Protein AF-A0A641MDQ1-F1 (afdb_monomer_lite)

pLDDT: mean 71.23, std 18.3, range [33.91, 93.69]

Sequence (82 aa):
MSWKPGRGSGCGFDDAMRREEKYRSELNTLMSTPDATVKAISKVYYHLLVALRDQRNYFGGNHPVQFGVLLPYEWTEQRTPP

Radius of gyration: 16.08 Å; chains: 1; bounding box: 36×30×53 Å

Secondary structure (DSSP, 8-state):
--------SSS-HHHHHHHHHHHHHHHHHHHT-TT--HHHHHHHHHHHHHHHHHHHHHTTT-S-------S-TTTS------

Structure (mmCIF, N/CA/C/O backbone):
data_AF-A0A641MDQ1-F1
#
_entry.id   AF-A0A641MDQ1-F1
#
loop_
_atom_site.group_PDB
_atom_site.id
_atom_site.type_symbol
_atom_site.label_atom_id
_atom_site.label_alt_id
_atom_site.label_comp_id
_atom_site.label_asym_id
_atom_site.label_entity_id
_atom_site.label_seq_id
_atom_site.pdbx_PDB_ins_code
_atom_site.Cartn_x
_atom_site.Cartn_y
_atom_site.Cartn_z
_atom_site.occupancy
_atom_site.B_iso_or_equiv
_atom_site.auth_seq_id
_atom_site.auth_comp_id
_atom_site.auth_asym_id
_atom_site.auth_atom_id
_atom_site.pdbx_PDB_model_num
ATOM 1 N N . MET A 1 1 ? 24.906 -0.645 -25.737 1.00 33.91 1 MET A N 1
ATOM 2 C CA . MET A 1 1 ? 23.433 -0.587 -25.616 1.00 33.91 1 MET A CA 1
ATOM 3 C C . MET A 1 1 ? 23.102 0.076 -24.290 1.00 33.91 1 MET A C 1
ATOM 5 O O . MET A 1 1 ? 23.431 -0.481 -23.255 1.00 33.91 1 MET A O 1
ATOM 9 N N . SER A 1 2 ? 22.565 1.297 -24.314 1.00 44.69 2 SER A N 1
ATOM 10 C CA . SER A 1 2 ? 22.157 2.005 -23.096 1.00 44.69 2 SER A CA 1
ATOM 11 C C . SER A 1 2 ? 20.804 1.439 -22.655 1.00 44.69 2 SER A C 1
ATOM 13 O O . SER A 1 2 ? 19.840 1.501 -23.420 1.00 44.69 2 SER A O 1
ATOM 15 N N . TRP A 1 3 ? 20.759 0.797 -21.485 1.00 42.81 3 TRP A N 1
ATOM 16 C CA . TRP A 1 3 ? 19.532 0.261 -20.896 1.00 42.81 3 TRP A CA 1
ATOM 17 C C . TRP A 1 3 ? 18.560 1.425 -20.673 1.00 42.81 3 TRP A C 1
ATOM 19 O O . TRP A 1 3 ? 18.819 2.311 -19.863 1.00 42.81 3 TRP A O 1
ATOM 29 N N . LYS A 1 4 ? 17.469 1.470 -21.443 1.00 46.50 4 LYS A N 1
ATOM 30 C CA . LYS A 1 4 ? 16.350 2.377 -21.176 1.00 46.50 4 LYS A CA 1
ATOM 31 C C . LYS A 1 4 ? 15.331 1.600 -20.345 1.00 46.50 4 LYS A C 1
ATOM 33 O O . LYS A 1 4 ? 14.939 0.521 -20.796 1.00 46.50 4 LYS A O 1
ATOM 38 N N . PRO A 1 5 ? 14.876 2.116 -19.189 1.00 50.62 5 PRO A N 1
ATOM 39 C CA . PRO A 1 5 ? 13.769 1.497 -18.479 1.00 50.62 5 PRO A CA 1
ATOM 40 C C . PRO A 1 5 ? 12.576 1.450 -19.432 1.00 50.62 5 PRO A C 1
ATOM 42 O O . PRO A 1 5 ? 12.271 2.431 -20.124 1.00 50.62 5 PRO A O 1
ATOM 45 N N . GLY A 1 6 ? 11.964 0.271 -19.541 1.00 46.28 6 GLY A N 1
ATOM 46 C CA . GLY A 1 6 ? 10.816 0.051 -20.405 1.00 46.28 6 GLY A CA 1
ATOM 47 C C . GLY A 1 6 ? 9.741 1.082 -20.079 1.00 46.28 6 GLY A C 1
ATOM 48 O O . GLY A 1 6 ? 9.200 1.097 -18.977 1.00 46.28 6 GLY A O 1
ATOM 49 N N . ARG A 1 7 ? 9.443 1.957 -21.045 1.00 48.81 7 ARG A N 1
ATOM 50 C CA . ARG A 1 7 ? 8.334 2.924 -21.017 1.00 48.81 7 ARG A CA 1
ATOM 51 C C . ARG A 1 7 ? 6.984 2.190 -21.089 1.00 48.81 7 ARG A C 1
ATOM 53 O O . ARG A 1 7 ? 6.247 2.355 -22.052 1.00 48.81 7 ARG A O 1
ATOM 60 N N . GLY A 1 8 ? 6.699 1.321 -20.121 1.00 44.38 8 GLY A N 1
ATOM 61 C CA . GLY A 1 8 ? 5.568 0.392 -20.166 1.00 44.38 8 GLY A CA 1
ATOM 62 C C . GLY A 1 8 ? 4.451 0.658 -19.160 1.00 44.38 8 GLY A C 1
ATOM 63 O O . GLY A 1 8 ? 3.360 0.137 -19.344 1.00 44.38 8 GLY A O 1
ATOM 64 N N . SER A 1 9 ? 4.668 1.459 -18.111 1.00 47.03 9 SER A N 1
ATOM 65 C CA . SER A 1 9 ? 3.657 1.611 -17.054 1.00 47.03 9 SER A CA 1
ATOM 66 C C . SER A 1 9 ? 3.562 3.017 -16.464 1.00 47.03 9 SER A C 1
ATOM 68 O O . SER A 1 9 ? 3.498 3.138 -15.254 1.00 47.03 9 SER A O 1
ATOM 70 N N . GLY A 1 10 ? 3.581 4.070 -17.291 1.00 49.91 10 GLY A N 1
ATOM 71 C CA . GLY A 1 10 ? 2.919 5.371 -17.042 1.00 49.91 10 GLY A CA 1
ATOM 72 C C . GLY A 1 10 ? 3.104 6.136 -15.713 1.00 49.91 10 GLY A C 1
ATOM 73 O O . GLY A 1 10 ? 2.481 7.176 -15.552 1.00 49.91 10 GLY A O 1
ATOM 74 N N . CYS A 1 11 ? 3.917 5.678 -14.768 1.00 56.78 11 CYS A N 1
ATOM 75 C CA . CYS A 1 11 ? 4.092 6.251 -13.441 1.00 56.78 11 CYS A CA 1
ATOM 76 C C . CYS A 1 11 ? 5.584 6.170 -13.121 1.00 56.78 11 CYS A C 1
ATOM 78 O O . CYS A 1 11 ? 6.181 5.095 -13.237 1.00 56.78 11 CYS A O 1
ATOM 80 N N . GLY A 1 12 ? 6.208 7.311 -12.826 1.00 74.38 12 GLY A N 1
ATOM 81 C CA . GLY A 1 12 ? 7.637 7.356 -12.538 1.00 74.38 12 GLY A CA 1
ATOM 82 C C . GLY A 1 12 ? 7.970 6.521 -11.303 1.00 74.38 12 GLY A C 1
ATOM 83 O O . GLY A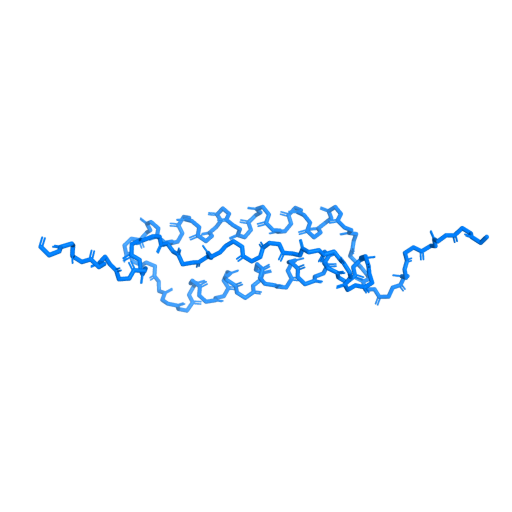 1 12 ? 7.141 6.387 -10.401 1.00 74.38 12 GLY A O 1
ATOM 84 N N . PHE A 1 13 ? 9.187 5.976 -11.241 1.00 81.38 13 PHE A N 1
ATOM 85 C CA . PHE A 1 13 ? 9.688 5.316 -10.031 1.00 81.38 13 PHE A CA 1
ATOM 86 C C . PHE A 1 13 ? 9.517 6.214 -8.795 1.00 81.38 13 PHE A C 1
ATOM 88 O O . PHE A 1 13 ? 9.006 5.766 -7.773 1.00 81.38 13 PHE A O 1
ATOM 95 N N . ASP A 1 14 ? 9.820 7.506 -8.941 1.00 83.12 14 ASP A N 1
ATOM 96 C CA . ASP A 1 14 ? 9.665 8.511 -7.885 1.00 83.12 14 ASP A CA 1
ATOM 97 C C . ASP A 1 14 ? 8.204 8.687 -7.439 1.00 83.12 14 ASP A C 1
ATOM 99 O O . ASP A 1 14 ? 7.922 8.855 -6.253 1.00 83.12 14 ASP A O 1
ATOM 103 N N . ASP A 1 15 ? 7.243 8.593 -8.361 1.00 85.75 15 ASP A N 1
ATOM 104 C CA . ASP A 1 15 ? 5.817 8.655 -8.025 1.00 85.75 15 ASP A CA 1
ATOM 105 C C . ASP A 1 15 ? 5.353 7.383 -7.307 1.00 85.75 15 ASP A C 1
ATOM 107 O O . ASP A 1 15 ? 4.506 7.434 -6.412 1.00 85.75 15 ASP A O 1
ATOM 111 N N . ALA A 1 16 ? 5.900 6.224 -7.680 1.00 85.00 16 ALA A N 1
ATOM 112 C CA . ALA A 1 16 ? 5.641 4.963 -6.997 1.00 85.00 16 ALA A CA 1
ATOM 113 C C . ALA A 1 16 ? 6.263 4.936 -5.586 1.00 85.00 16 ALA A C 1
ATOM 115 O O . ALA A 1 16 ? 5.634 4.425 -4.661 1.00 85.00 16 ALA A O 1
ATOM 116 N N . MET A 1 17 ? 7.435 5.549 -5.394 1.00 85.56 17 MET A N 1
ATOM 117 C CA . MET A 1 17 ? 8.060 5.782 -4.083 1.00 85.56 17 MET A CA 1
ATOM 118 C C . MET A 1 17 ? 7.204 6.698 -3.199 1.00 85.56 17 MET A C 1
ATOM 120 O O . MET A 1 17 ? 6.867 6.337 -2.074 1.00 85.56 17 MET A O 1
ATOM 124 N N . ARG A 1 18 ? 6.753 7.845 -3.725 1.00 89.75 18 ARG A N 1
ATOM 125 C CA . ARG A 1 18 ? 5.860 8.766 -2.992 1.00 89.75 18 ARG A CA 1
ATOM 126 C C . ARG A 1 18 ? 4.547 8.103 -2.579 1.00 89.75 18 ARG A C 1
ATOM 128 O O . ARG A 1 18 ? 4.046 8.335 -1.481 1.00 89.75 18 ARG A O 1
ATOM 135 N N . ARG A 1 19 ? 3.967 7.280 -3.460 1.00 89.00 19 ARG A N 1
ATOM 136 C CA . ARG A 1 19 ? 2.759 6.503 -3.145 1.00 89.00 19 ARG A CA 1
ATOM 137 C C . ARG A 1 19 ? 3.019 5.464 -2.060 1.00 89.00 19 ARG A C 1
ATOM 139 O O . ARG A 1 19 ? 2.180 5.325 -1.178 1.00 89.00 19 ARG A O 1
ATOM 146 N N . GLU A 1 20 ? 4.146 4.756 -2.110 1.00 90.25 20 GLU A N 1
ATOM 147 C CA . GLU A 1 20 ? 4.514 3.806 -1.057 1.00 90.25 20 GLU A CA 1
ATOM 148 C C . GLU A 1 20 ? 4.587 4.500 0.305 1.00 90.25 20 GLU A C 1
ATOM 150 O O . GLU A 1 20 ? 3.927 4.055 1.240 1.00 90.25 20 GLU A O 1
ATOM 155 N N . GLU A 1 21 ? 5.324 5.606 0.409 1.00 90.31 21 GLU A N 1
ATOM 156 C CA . GLU A 1 21 ? 5.475 6.353 1.661 1.00 90.31 21 GLU A CA 1
ATOM 157 C C . GLU A 1 21 ? 4.120 6.821 2.207 1.00 90.31 21 GLU A C 1
ATOM 159 O O . GLU A 1 21 ? 3.801 6.596 3.379 1.00 90.31 21 GLU A O 1
ATOM 164 N N . LYS A 1 22 ? 3.273 7.377 1.332 1.00 93.69 22 LYS A N 1
ATOM 165 C CA . LYS A 1 22 ? 1.913 7.796 1.677 1.00 93.69 22 LYS A CA 1
ATOM 166 C C . LYS A 1 22 ? 1.079 6.638 2.230 1.00 93.69 22 LYS A C 1
ATOM 168 O O . LYS A 1 22 ? 0.531 6.751 3.323 1.00 93.69 22 LYS A O 1
ATOM 173 N N . TYR A 1 23 ? 0.973 5.528 1.497 1.00 92.12 23 TYR A N 1
ATOM 174 C CA . TYR A 1 23 ? 0.117 4.412 1.912 1.00 92.12 23 TYR A CA 1
ATOM 175 C C . TYR A 1 23 ? 0.691 3.639 3.099 1.00 92.12 23 TYR A C 1
ATOM 177 O O . TYR A 1 23 ? -0.073 3.096 3.888 1.00 92.12 23 TYR A O 1
ATOM 185 N N . ARG A 1 24 ? 2.016 3.621 3.274 1.00 89.31 24 ARG A N 1
ATOM 186 C CA . ARG A 1 24 ? 2.665 3.082 4.473 1.00 89.31 24 ARG A CA 1
ATOM 187 C C . ARG A 1 24 ? 2.304 3.911 5.706 1.00 89.31 24 ARG A C 1
ATOM 189 O O . ARG A 1 24 ? 1.950 3.341 6.733 1.00 89.31 24 ARG A O 1
ATOM 196 N N . SER A 1 25 ? 2.354 5.240 5.598 1.00 89.50 25 SER A N 1
ATOM 197 C CA . SER A 1 25 ? 1.939 6.145 6.674 1.00 89.50 25 SER A CA 1
ATOM 198 C C . SER A 1 25 ? 0.450 5.987 6.999 1.00 89.50 25 SER A C 1
ATOM 200 O O . SER A 1 25 ? 0.110 5.740 8.154 1.00 89.50 25 SER A O 1
ATOM 202 N N . GLU A 1 26 ? -0.424 6.018 5.985 1.00 91.19 26 GLU A N 1
ATOM 203 C CA . GLU A 1 26 ? -1.870 5.815 6.159 1.00 91.19 26 GLU A CA 1
ATOM 204 C C . GLU A 1 26 ? -2.190 4.452 6.787 1.00 91.19 26 GLU A C 1
ATOM 206 O O . GLU A 1 26 ? -3.049 4.367 7.665 1.00 91.19 26 GLU A O 1
ATOM 211 N N . LEU A 1 27 ? -1.493 3.387 6.373 1.00 90.25 27 LEU A N 1
ATOM 212 C CA . LEU A 1 27 ? -1.692 2.056 6.934 1.00 90.25 27 LEU A CA 1
ATOM 213 C C . LEU A 1 27 ? -1.300 2.029 8.410 1.00 90.25 27 LEU A C 1
ATOM 215 O O . LEU A 1 27 ? -2.089 1.556 9.218 1.00 90.25 27 LEU A O 1
ATOM 219 N N . ASN A 1 28 ? -0.141 2.581 8.777 1.00 86.88 28 ASN A N 1
ATOM 220 C CA . ASN A 1 28 ? 0.280 2.665 10.177 1.00 86.88 28 ASN A CA 1
ATOM 221 C C . ASN A 1 28 ? -0.740 3.435 11.028 1.00 86.88 28 ASN A C 1
ATOM 223 O O . ASN A 1 28 ? -1.113 2.970 12.100 1.00 86.88 28 ASN A O 1
ATOM 227 N N . THR A 1 29 ? -1.254 4.565 10.531 1.00 89.00 29 THR A N 1
ATOM 228 C CA . THR A 1 29 ? -2.308 5.322 11.223 1.00 89.00 29 THR A CA 1
ATOM 229 C C . THR A 1 29 ? -3.580 4.497 11.400 1.00 89.00 29 THR A C 1
ATOM 231 O O . THR A 1 29 ? -4.144 4.484 12.493 1.00 89.00 29 THR A O 1
ATOM 234 N N . LEU A 1 30 ? -4.030 3.786 10.361 1.00 88.06 30 LEU A N 1
ATOM 235 C CA . LEU A 1 30 ? -5.221 2.939 10.448 1.00 88.06 30 LEU A CA 1
ATOM 236 C C . LEU A 1 30 ? -5.021 1.767 11.410 1.00 88.06 30 LEU A C 1
ATOM 238 O O . LEU A 1 30 ? -5.926 1.477 12.181 1.00 88.06 30 LEU A O 1
ATOM 242 N N . MET A 1 31 ? -3.848 1.131 11.409 1.00 82.50 31 MET A N 1
ATOM 243 C CA . MET A 1 31 ? -3.543 0.030 12.329 1.00 82.50 31 MET A CA 1
ATOM 244 C C . MET A 1 31 ? -3.508 0.487 13.793 1.00 82.50 31 MET A C 1
ATOM 246 O O . MET A 1 31 ? -3.857 -0.290 14.673 1.00 82.50 31 MET A O 1
ATOM 250 N N . SER A 1 32 ? -3.136 1.742 14.062 1.00 85.06 32 SER A N 1
ATOM 251 C CA . SER A 1 32 ? -3.179 2.332 15.408 1.00 85.06 32 SER A CA 1
ATOM 252 C C . SER A 1 32 ? -4.530 2.963 15.775 1.00 85.06 32 SER A C 1
ATOM 254 O O . SER A 1 32 ? -4.676 3.467 16.887 1.00 85.06 32 SER A O 1
ATOM 256 N N . THR A 1 33 ? -5.515 2.974 14.868 1.00 87.38 33 THR A N 1
ATOM 257 C CA . THR A 1 33 ? -6.849 3.539 15.123 1.00 87.38 33 THR A CA 1
ATOM 258 C C . THR A 1 33 ? -7.801 2.419 15.573 1.00 87.38 33 THR A C 1
ATOM 260 O O . THR A 1 33 ? -8.092 1.534 14.769 1.00 87.38 33 THR A O 1
ATOM 263 N N . PRO A 1 34 ? -8.354 2.464 16.801 1.00 83.75 34 PRO A N 1
ATOM 264 C CA . PRO A 1 34 ? -9.190 1.385 17.346 1.00 83.75 34 PRO A CA 1
ATOM 265 C C . PRO A 1 34 ? -10.441 1.066 16.514 1.00 83.75 34 PRO A C 1
ATOM 267 O O . PRO A 1 34 ? -10.832 -0.092 16.401 1.00 83.75 34 PRO A O 1
ATOM 270 N N . ASP A 1 35 ? -11.039 2.087 15.895 1.00 89.81 35 ASP A N 1
ATOM 271 C CA . ASP A 1 35 ? -12.285 1.971 15.124 1.00 89.81 35 ASP A CA 1
ATOM 272 C C . ASP A 1 35 ? -12.050 1.790 13.612 1.00 89.81 35 ASP A C 1
ATOM 274 O O . ASP A 1 35 ? -12.979 1.882 12.801 1.00 89.81 35 ASP A O 1
ATOM 278 N N . ALA A 1 36 ? -10.802 1.565 13.186 1.00 86.81 36 ALA A N 1
ATOM 279 C CA . ALA A 1 36 ? -10.506 1.351 11.779 1.00 86.81 36 ALA A CA 1
ATOM 280 C C . ALA A 1 36 ? -11.163 0.061 11.274 1.00 86.81 36 ALA A C 1
ATOM 282 O O . ALA A 1 36 ? -10.883 -1.050 11.719 1.00 86.81 36 ALA A O 1
ATOM 283 N N . THR A 1 37 ? -12.029 0.199 10.271 1.00 91.25 37 THR A N 1
ATOM 284 C CA . THR A 1 37 ? -12.657 -0.971 9.651 1.00 91.25 37 THR A CA 1
ATOM 285 C C . THR A 1 37 ? -11.643 -1.774 8.837 1.00 91.25 37 THR A C 1
ATOM 287 O O . THR A 1 37 ? -10.806 -1.208 8.126 1.00 91.25 37 THR A O 1
ATOM 290 N N . VAL A 1 38 ? -11.808 -3.100 8.817 1.00 86.19 38 VAL A N 1
ATOM 291 C CA . VAL A 1 38 ? -11.037 -4.002 7.941 1.00 86.19 38 VAL A CA 1
ATOM 292 C C . VAL A 1 38 ? -11.081 -3.526 6.485 1.00 86.19 38 VAL A C 1
ATOM 294 O O . VAL A 1 38 ? -10.063 -3.517 5.806 1.00 86.19 38 VAL A O 1
ATOM 297 N N . LYS A 1 39 ? -12.233 -3.027 6.016 1.00 88.50 39 LYS A N 1
ATOM 298 C CA . LYS A 1 39 ? -12.391 -2.475 4.661 1.00 88.50 39 LYS A CA 1
ATOM 299 C C . LYS A 1 39 ? -11.444 -1.299 4.384 1.00 88.50 39 LYS A C 1
ATOM 301 O O . LYS A 1 39 ? -10.892 -1.215 3.287 1.00 88.50 39 LYS A O 1
ATOM 306 N N . ALA A 1 40 ? -11.271 -0.390 5.344 1.00 87.25 40 ALA A N 1
ATOM 307 C CA . ALA A 1 40 ? -10.363 0.748 5.208 1.00 87.25 40 ALA A CA 1
ATOM 308 C C . ALA A 1 40 ? -8.900 0.284 5.165 1.00 87.25 40 ALA A C 1
ATOM 310 O O . ALA A 1 40 ? -8.163 0.678 4.260 1.00 87.25 40 ALA A O 1
ATOM 311 N N . ILE A 1 41 ? -8.524 -0.625 6.070 1.00 86.88 41 ILE A N 1
ATOM 312 C CA . ILE A 1 41 ? -7.184 -1.224 6.131 1.00 86.88 41 ILE A CA 1
ATOM 313 C C . ILE A 1 41 ? -6.864 -1.950 4.817 1.00 86.88 41 ILE A C 1
ATOM 315 O O . ILE A 1 41 ? -5.852 -1.661 4.180 1.00 86.88 41 ILE A O 1
ATOM 319 N N . SER A 1 42 ? -7.755 -2.830 4.344 1.00 86.12 42 SER A N 1
ATOM 320 C CA . SER A 1 42 ? -7.564 -3.585 3.099 1.00 86.12 42 SER A CA 1
ATOM 321 C C . SER A 1 42 ? -7.431 -2.680 1.874 1.00 86.12 42 SER A C 1
ATOM 323 O O . SER A 1 42 ? -6.643 -2.977 0.977 1.00 86.12 42 SER A O 1
ATOM 325 N N . LYS A 1 43 ? -8.169 -1.563 1.825 1.00 90.50 43 LYS A N 1
ATOM 326 C CA . LYS A 1 43 ? -8.073 -0.596 0.723 1.00 90.50 43 LYS A CA 1
ATOM 327 C C . LYS A 1 43 ? -6.692 0.059 0.674 1.00 90.50 43 LYS A C 1
ATOM 329 O O . LYS A 1 43 ? -6.085 0.109 -0.395 1.00 90.50 43 LYS A O 1
ATOM 334 N N . VAL A 1 44 ? -6.198 0.558 1.807 1.00 91.50 44 VAL A N 1
ATOM 335 C CA . VAL A 1 44 ? -4.875 1.200 1.876 1.00 91.50 44 VAL A CA 1
ATOM 336 C C . VAL A 1 44 ? -3.771 0.182 1.598 1.00 91.50 44 VAL A C 1
ATOM 338 O O . VAL A 1 44 ? -2.873 0.447 0.800 1.00 91.50 44 VAL A O 1
ATOM 341 N N . TYR A 1 45 ? -3.898 -1.023 2.153 1.00 88.25 45 TYR A N 1
ATOM 342 C CA . TYR A 1 45 ? -2.976 -2.124 1.899 1.00 88.25 45 TYR A CA 1
ATOM 343 C C . TYR A 1 45 ? -2.895 -2.495 0.410 1.00 88.25 45 TYR A C 1
ATOM 345 O O . TYR A 1 45 ? -1.803 -2.626 -0.141 1.00 88.25 45 TYR A O 1
ATOM 353 N N . TYR A 1 46 ? -4.034 -2.581 -0.285 1.00 87.81 46 TYR A N 1
ATOM 354 C CA . TYR A 1 46 ? -4.062 -2.822 -1.730 1.00 87.81 46 TYR A CA 1
ATOM 355 C C . TYR A 1 46 ? -3.289 -1.749 -2.512 1.00 87.81 46 TYR A C 1
ATOM 357 O O . TYR A 1 46 ? -2.496 -2.070 -3.398 1.00 87.81 46 TYR A O 1
ATOM 365 N N . HIS A 1 47 ? -3.479 -0.472 -2.178 1.00 89.56 47 HIS A N 1
ATOM 366 C CA . HIS A 1 47 ? -2.774 0.614 -2.857 1.00 89.56 47 HIS A CA 1
ATOM 367 C C . HIS A 1 47 ? -1.265 0.619 -2.579 1.00 89.56 47 HIS A C 1
ATOM 369 O O . HIS A 1 47 ? -0.484 0.907 -3.491 1.00 89.56 47 HIS A O 1
ATOM 375 N N . LEU A 1 48 ? -0.851 0.230 -1.370 1.00 90.06 48 LEU A N 1
ATOM 376 C CA . LEU A 1 48 ? 0.553 0.016 -1.029 1.00 90.06 48 LEU A CA 1
ATOM 377 C C . LEU A 1 48 ? 1.174 -1.096 -1.889 1.00 90.06 48 LEU A C 1
ATOM 379 O O . LEU A 1 48 ? 2.231 -0.894 -2.484 1.00 90.06 48 LEU A O 1
ATOM 383 N N . LEU A 1 49 ? 0.486 -2.233 -2.050 1.00 85.31 49 LEU A N 1
ATOM 384 C CA . LEU A 1 49 ? 0.945 -3.327 -2.917 1.00 85.31 49 LEU A CA 1
ATOM 385 C C . LEU A 1 49 ? 1.095 -2.896 -4.383 1.00 85.31 49 LEU A C 1
ATOM 387 O O . LEU A 1 49 ? 2.055 -3.288 -5.047 1.00 85.31 49 LEU A O 1
ATOM 391 N N . VAL A 1 50 ? 0.173 -2.075 -4.896 1.00 85.31 50 VAL A N 1
ATOM 392 C CA . VAL A 1 50 ? 0.263 -1.534 -6.262 1.00 85.31 50 VAL A CA 1
ATOM 393 C C . VAL A 1 50 ? 1.485 -0.626 -6.416 1.00 85.31 50 VAL A C 1
ATOM 395 O O . VAL A 1 50 ? 2.211 -0.770 -7.397 1.00 85.31 50 VAL A O 1
ATOM 398 N N . ALA A 1 51 ? 1.753 0.262 -5.454 1.00 85.75 51 ALA A N 1
ATOM 399 C CA . ALA A 1 51 ? 2.928 1.135 -5.485 1.00 85.75 51 ALA A CA 1
ATOM 400 C C . ALA A 1 51 ? 4.238 0.330 -5.522 1.00 85.75 51 ALA A C 1
ATOM 402 O O . ALA A 1 51 ? 5.086 0.563 -6.382 1.00 85.75 51 ALA A O 1
ATOM 403 N N . LEU A 1 52 ? 4.356 -0.685 -4.666 1.00 83.62 52 LEU A N 1
ATOM 404 C CA . LEU A 1 52 ? 5.512 -1.584 -4.623 1.00 83.62 52 LEU A CA 1
ATOM 405 C C . LEU A 1 52 ? 5.682 -2.384 -5.926 1.00 83.62 52 LEU A C 1
ATOM 407 O O . LEU A 1 52 ? 6.791 -2.531 -6.445 1.00 83.62 52 L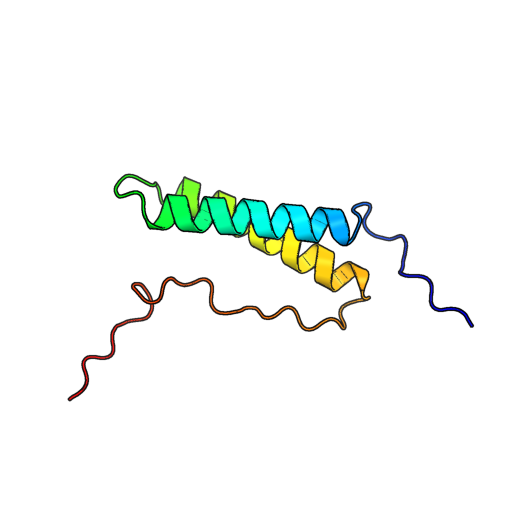EU A O 1
ATOM 411 N N . ARG A 1 53 ? 4.581 -2.882 -6.501 1.00 80.62 53 ARG A N 1
ATOM 412 C CA . ARG A 1 53 ? 4.601 -3.557 -7.805 1.00 80.62 53 ARG A CA 1
ATOM 413 C C . ARG A 1 53 ? 5.093 -2.618 -8.905 1.00 80.62 53 ARG A C 1
ATOM 415 O O . ARG A 1 53 ? 5.885 -3.035 -9.746 1.00 80.62 53 ARG A O 1
ATOM 422 N N . ASP A 1 54 ? 4.636 -1.372 -8.912 1.00 81.06 54 ASP A N 1
ATOM 423 C CA . ASP A 1 54 ? 5.023 -0.394 -9.928 1.00 81.06 54 ASP A CA 1
ATOM 424 C C . ASP A 1 54 ? 6.522 -0.047 -9.823 1.00 81.06 54 ASP A C 1
ATOM 426 O O . ASP A 1 54 ? 7.206 0.005 -10.847 1.00 81.06 54 ASP A O 1
ATOM 430 N N . GLN A 1 55 ? 7.071 0.057 -8.604 1.00 80.38 55 GLN A N 1
ATOM 431 C CA . GLN A 1 55 ? 8.520 0.169 -8.384 1.00 80.38 55 GLN A CA 1
ATOM 432 C C . GLN A 1 55 ? 9.282 -1.043 -8.938 1.00 80.38 55 GLN A C 1
ATOM 434 O O . GLN A 1 55 ? 10.281 -0.891 -9.641 1.00 80.38 55 GLN A O 1
ATOM 439 N N . ARG A 1 56 ? 8.795 -2.264 -8.679 1.00 76.19 56 ARG A N 1
ATOM 440 C CA . ARG A 1 56 ? 9.397 -3.495 -9.215 1.00 76.19 56 ARG A CA 1
ATOM 441 C C . ARG A 1 56 ? 9.393 -3.523 -10.743 1.00 76.19 56 ARG A C 1
ATOM 443 O O . ARG A 1 56 ? 10.385 -3.908 -11.366 1.00 76.19 56 ARG A O 1
ATOM 450 N N . ASN A 1 57 ? 8.271 -3.132 -11.341 1.00 75.62 57 ASN A N 1
ATOM 451 C CA . ASN A 1 57 ? 8.071 -3.128 -12.786 1.00 75.62 57 ASN A CA 1
ATOM 452 C C . ASN A 1 57 ? 8.971 -2.105 -13.483 1.00 75.62 57 ASN A C 1
ATOM 454 O O . ASN A 1 5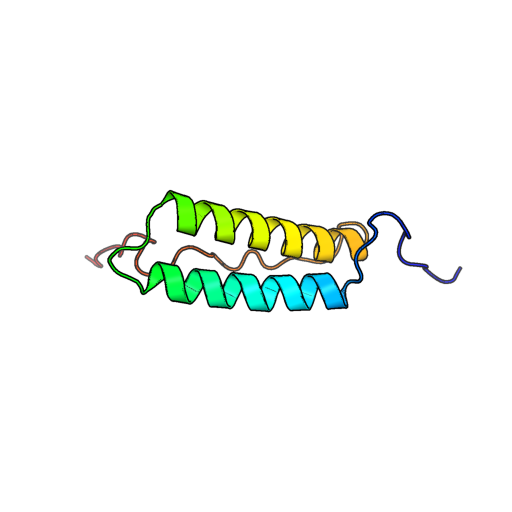7 ? 9.450 -2.382 -14.582 1.00 75.62 57 ASN A O 1
ATOM 458 N N . TYR A 1 58 ? 9.263 -0.973 -12.834 1.00 73.50 58 TYR A N 1
ATOM 459 C CA . TYR A 1 58 ? 10.192 0.029 -13.358 1.00 73.50 58 TYR A CA 1
ATOM 460 C C . TYR A 1 58 ? 11.580 -0.558 -13.673 1.00 73.50 58 TYR A C 1
ATOM 462 O O . TYR A 1 58 ? 12.174 -0.253 -14.706 1.00 73.50 58 TYR A O 1
ATOM 470 N N . PHE A 1 59 ? 12.070 -1.474 -12.835 1.00 70.69 59 PHE A N 1
ATOM 471 C CA . PHE A 1 59 ? 13.346 -2.171 -13.034 1.00 70.69 59 PHE A CA 1
ATOM 472 C C . PHE A 1 59 ? 13.218 -3.496 -13.804 1.00 70.69 59 PHE A C 1
ATOM 474 O O . PHE A 1 59 ? 14.105 -4.349 -13.735 1.00 70.69 59 PHE A O 1
ATOM 481 N N . GLY A 1 60 ? 12.110 -3.709 -14.519 1.00 67.25 60 GLY A N 1
ATOM 482 C CA . GLY A 1 60 ? 11.891 -4.926 -15.303 1.00 67.25 60 GLY A CA 1
ATOM 483 C C . GLY A 1 60 ? 11.707 -6.184 -14.453 1.00 67.25 60 GLY A C 1
ATOM 484 O O . GLY A 1 60 ? 12.087 -7.268 -14.881 1.00 67.25 60 GLY A O 1
ATOM 485 N N . GLY A 1 61 ? 11.164 -6.061 -13.238 1.00 63.03 61 GLY A N 1
ATOM 486 C CA . GLY A 1 61 ? 10.858 -7.216 -12.389 1.00 63.03 61 GLY A CA 1
ATOM 487 C C . GLY A 1 61 ? 12.002 -7.681 -11.482 1.00 63.03 61 GLY A C 1
ATOM 488 O O . GLY A 1 61 ? 11.748 -8.480 -10.577 1.00 63.03 61 GLY A O 1
ATOM 489 N N . ASN A 1 62 ? 13.216 -7.157 -11.694 1.00 59.03 62 ASN A N 1
ATOM 490 C CA . ASN A 1 62 ? 14.458 -7.602 -11.051 1.00 59.03 62 ASN A CA 1
ATOM 491 C C . ASN A 1 62 ? 14.838 -6.818 -9.788 1.00 59.03 62 ASN A C 1
ATOM 493 O O . ASN A 1 62 ? 15.811 -7.172 -9.126 1.00 59.03 62 ASN A O 1
ATOM 497 N N . HIS A 1 63 ? 14.102 -5.761 -9.438 1.00 58.06 63 HIS A N 1
ATOM 498 C CA . HIS A 1 63 ? 14.346 -5.068 -8.177 1.00 58.06 63 HIS A CA 1
ATOM 499 C C . HIS A 1 63 ? 13.737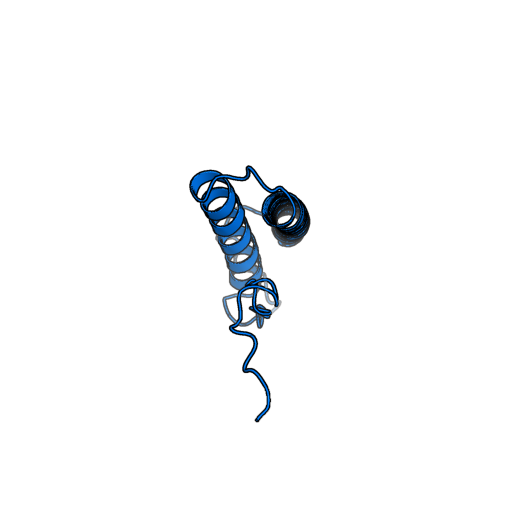 -5.877 -7.027 1.00 58.06 63 HIS A C 1
ATOM 501 O O . HIS A 1 63 ? 12.533 -6.161 -7.070 1.00 58.06 63 HIS A O 1
ATOM 507 N N . PRO A 1 64 ? 14.531 -6.281 -6.018 1.00 56.78 64 PRO A N 1
ATOM 508 C CA . PRO A 1 64 ? 13.996 -6.934 -4.840 1.00 56.78 64 PRO A CA 1
ATOM 509 C C . PRO A 1 64 ? 13.139 -5.922 -4.082 1.00 56.78 64 PRO A C 1
ATOM 511 O O . PRO A 1 64 ? 13.642 -5.095 -3.329 1.00 56.78 64 PRO A O 1
ATOM 514 N N . VAL A 1 65 ? 11.826 -5.993 -4.282 1.00 56.28 65 VAL A N 1
ATOM 515 C CA . VAL A 1 65 ? 10.889 -5.367 -3.357 1.00 56.28 65 VAL A CA 1
ATOM 516 C C . VAL A 1 65 ? 11.020 -6.146 -2.065 1.00 56.28 65 VAL A C 1
ATOM 518 O O . VAL A 1 65 ? 10.616 -7.310 -1.993 1.00 56.28 65 VAL A O 1
ATOM 521 N N . GLN A 1 66 ? 11.616 -5.523 -1.053 1.00 54.75 66 GLN A N 1
ATOM 522 C CA . GLN A 1 66 ? 11.521 -6.044 0.296 1.00 54.75 66 GLN A CA 1
ATOM 523 C C . GLN A 1 66 ? 10.048 -5.953 0.689 1.00 54.75 66 GLN A C 1
ATOM 525 O O . GLN A 1 66 ? 9.564 -4.912 1.129 1.00 54.75 66 GLN A O 1
ATOM 530 N N . PHE A 1 67 ? 9.329 -7.064 0.524 1.00 52.88 67 PHE A N 1
ATOM 531 C CA . PHE A 1 67 ? 8.105 -7.349 1.262 1.00 52.88 67 PHE A CA 1
ATOM 532 C C . PHE A 1 67 ? 8.504 -7.521 2.731 1.00 52.88 67 PHE A C 1
ATOM 534 O O . PHE A 1 67 ? 8.467 -8.616 3.285 1.00 52.88 67 PHE A O 1
ATOM 541 N N . GLY A 1 68 ? 8.990 -6.441 3.345 1.00 45.44 68 GLY A N 1
ATOM 542 C CA . GLY A 1 68 ? 9.176 -6.354 4.777 1.00 45.44 68 GLY A CA 1
ATOM 543 C C . GLY A 1 68 ? 7.787 -6.450 5.370 1.00 45.44 68 GLY A C 1
ATOM 544 O O . GLY A 1 68 ? 7.043 -5.479 5.318 1.00 45.44 68 GLY A O 1
ATOM 545 N N . VAL A 1 69 ? 7.435 -7.671 5.771 1.00 46.88 69 VAL A N 1
ATOM 546 C CA . VAL A 1 69 ? 6.293 -8.092 6.583 1.00 46.88 69 VAL A CA 1
ATOM 547 C C . VAL A 1 69 ? 5.472 -6.894 7.071 1.00 46.88 69 VAL A C 1
ATOM 549 O O . VAL A 1 69 ? 5.739 -6.313 8.113 1.00 46.88 69 VAL A O 1
ATOM 552 N N . LEU A 1 70 ? 4.466 -6.517 6.278 1.00 48.91 70 LEU A N 1
ATOM 553 C CA . LEU A 1 70 ? 3.433 -5.538 6.637 1.00 48.91 70 LEU A CA 1
ATOM 554 C C . LEU A 1 70 ? 2.306 -6.230 7.416 1.00 48.91 70 LEU A C 1
ATOM 556 O O . LEU A 1 70 ? 1.127 -5.975 7.192 1.00 48.91 70 LEU A O 1
ATOM 560 N N . LEU A 1 71 ? 2.668 -7.160 8.294 1.00 47.88 71 LEU A N 1
ATOM 561 C CA . LEU A 1 71 ? 1.830 -7.481 9.432 1.00 47.88 71 LEU A CA 1
ATOM 562 C C . LEU A 1 71 ? 2.432 -6.678 10.580 1.00 47.88 71 LEU A C 1
ATOM 564 O O . LEU A 1 71 ? 3.642 -6.791 10.799 1.00 47.88 71 LEU A O 1
ATOM 568 N N . PRO A 1 72 ? 1.649 -5.852 11.293 1.00 49.41 72 PRO A N 1
ATOM 569 C CA . PRO A 1 72 ? 2.118 -5.327 12.561 1.00 49.41 72 PRO A CA 1
ATOM 570 C C . PRO A 1 72 ? 2.637 -6.502 13.384 1.00 49.41 72 PRO A C 1
ATOM 572 O O . PRO A 1 72 ? 2.026 -7.571 13.389 1.00 49.41 72 PRO A O 1
ATOM 575 N N . TYR A 1 73 ? 3.748 -6.308 14.087 1.00 44.22 73 TYR A N 1
ATOM 576 C CA . TYR A 1 73 ? 4.285 -7.306 15.014 1.00 44.22 73 TYR A CA 1
ATOM 577 C C . TYR A 1 73 ? 3.221 -7.801 16.021 1.00 44.22 73 TYR A C 1
ATOM 579 O O . TYR A 1 73 ? 3.282 -8.926 16.501 1.00 44.22 73 TYR A O 1
ATOM 587 N N . GLU A 1 74 ? 2.194 -6.989 16.281 1.00 52.09 74 GLU A N 1
ATOM 588 C CA . GLU A 1 74 ? 1.030 -7.328 17.109 1.00 52.09 74 GLU A CA 1
ATOM 589 C C . GLU A 1 74 ? 0.110 -8.409 16.507 1.00 52.09 74 GLU A C 1
ATOM 591 O O . GLU A 1 74 ? -0.678 -9.012 17.227 1.00 52.09 74 GLU A O 1
ATOM 596 N N . TRP A 1 75 ? 0.188 -8.652 15.196 1.00 49.59 75 TRP A N 1
ATOM 597 C CA . TRP A 1 75 ? -0.624 -9.627 14.454 1.00 49.59 75 TRP A CA 1
ATOM 598 C C . TRP A 1 75 ? 0.150 -10.885 14.070 1.00 49.59 75 TRP A C 1
ATOM 600 O O . TRP A 1 75 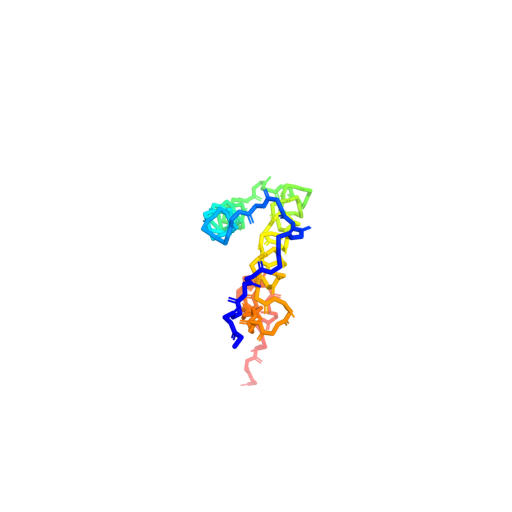? -0.449 -11.907 13.737 1.00 49.59 75 TRP A O 1
ATOM 610 N N . THR A 1 76 ? 1.480 -10.835 14.100 1.00 49.94 76 THR A N 1
ATOM 611 C CA . THR A 1 76 ? 2.269 -12.061 14.157 1.00 49.94 76 THR A CA 1
ATOM 612 C C . THR A 1 76 ? 2.087 -12.611 15.555 1.00 49.94 76 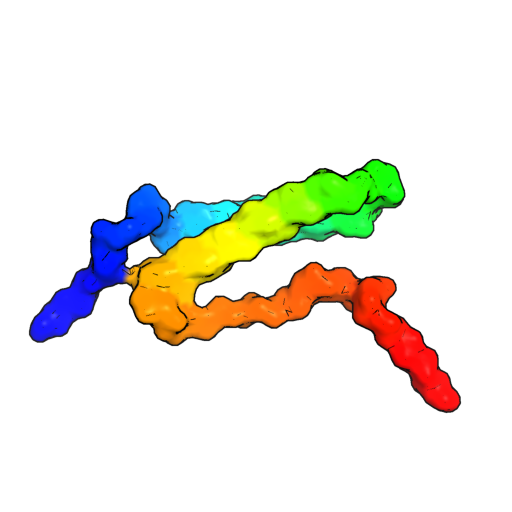THR A C 1
ATOM 614 O O . THR A 1 76 ? 2.558 -11.985 16.499 1.00 49.94 76 THR A O 1
ATOM 617 N N . GLU A 1 77 ? 1.352 -13.718 15.683 1.00 50.84 77 GLU A N 1
ATOM 618 C CA . GLU A 1 77 ? 1.153 -14.443 16.939 1.00 50.84 77 GLU A CA 1
ATOM 619 C C . GLU A 1 77 ? 2.397 -14.303 17.819 1.00 50.84 77 GLU A C 1
ATOM 621 O O . GLU A 1 77 ? 3.479 -14.773 17.448 1.00 50.84 77 GLU A O 1
ATOM 626 N N . GLN A 1 78 ? 2.262 -13.607 18.955 1.00 48.25 78 GLN A N 1
ATOM 627 C CA . GLN A 1 78 ? 3.274 -13.664 19.995 1.00 48.25 78 GLN A CA 1
ATOM 628 C C . GLN A 1 78 ? 3.359 -15.133 20.382 1.00 48.25 78 GLN A C 1
ATOM 630 O O . GLN A 1 78 ? 2.539 -15.628 21.154 1.00 48.25 78 GLN A O 1
ATOM 635 N N . ARG A 1 79 ? 4.321 -15.851 19.796 1.00 44.78 79 ARG A N 1
ATOM 636 C CA . ARG A 1 79 ? 4.746 -17.143 20.304 1.00 44.78 79 ARG A CA 1
ATOM 637 C C . ARG A 1 79 ? 5.173 -16.866 21.729 1.00 44.78 79 ARG A C 1
ATOM 639 O O . ARG A 1 79 ? 6.242 -16.306 21.958 1.00 44.78 79 ARG A O 1
ATOM 646 N N . THR A 1 80 ? 4.281 -17.176 22.657 1.00 46.03 80 THR A N 1
ATOM 647 C CA . THR A 1 80 ? 4.555 -17.177 24.081 1.00 46.03 80 THR A CA 1
ATOM 648 C C . THR A 1 80 ? 5.794 -18.057 24.239 1.00 46.03 80 THR A C 1
ATOM 650 O O . THR A 1 80 ? 5.746 -19.218 23.818 1.00 46.03 80 THR A O 1
ATOM 653 N N . PRO A 1 81 ? 6.942 -17.520 24.688 1.00 56.09 81 PRO A N 1
ATOM 654 C CA . PRO A 1 81 ? 8.080 -18.379 24.958 1.00 56.09 81 PRO A CA 1
ATOM 655 C C . PRO A 1 81 ? 7.687 -19.362 26.080 1.00 56.09 81 PRO A C 1
ATOM 657 O O . PRO A 1 81 ? 6.861 -18.995 26.922 1.00 56.09 81 PRO A O 1
ATOM 660 N N . PRO A 1 82 ? 8.202 -20.605 26.037 1.00 58.91 82 PRO A N 1
ATOM 661 C CA . PRO A 1 82 ? 7.866 -21.654 26.998 1.00 58.91 82 PRO A CA 1
ATOM 662 C C . PRO A 1 82 ? 8.278 -21.308 28.431 1.00 58.91 82 PRO A C 1
ATOM 664 O O . PRO A 1 82 ? 9.261 -20.549 28.603 1.00 58.91 82 PRO A O 1
#

Organism: NCBI:txid291644

Foldseek 3Di:
DDDDQPPPDDADLVRLVVQLVVLVVVLVVLVPDPPRDPVNNVVSVVSNVVSLVVNCSSVVNPDPSPPVPPPPPVRVPPPPDD